Protein AF-A0A7K1LMV4-F1 (afdb_monomer_lite)

Sequence (66 aa):
MKKKTLLFFTLTLITGLIGFTGLSFSGIEVIRVMFLIFADLVVVSLMAKLFFPDKPKVKYQPVDRD

Structure (mmCIF, N/CA/C/O backbone):
data_AF-A0A7K1LMV4-F1
#
_entry.id   AF-A0A7K1LMV4-F1
#
loop_
_atom_site.group_PDB
_atom_site.id
_atom_site.type_symbol
_atom_site.label_atom_id
_atom_site.label_alt_id
_atom_site.label_comp_id
_atom_site.label_asym_id
_atom_site.label_entity_id
_atom_site.label_seq_id
_atom_site.pdbx_PDB_ins_code
_atom_site.Cartn_x
_atom_site.Cartn_y
_atom_site.Cartn_z
_atom_site.occupancy
_atom_site.B_iso_or_equiv
_atom_site.auth_seq_id
_atom_site.auth_comp_id
_atom_site.auth_asym_id
_atom_site.auth_atom_id
_atom_site.pdbx_PDB_model_num
ATOM 1 N N . MET A 1 1 ? -2.277 11.229 14.055 1.00 56.72 1 MET A N 1
ATOM 2 C CA . MET A 1 1 ? -1.720 10.279 13.059 1.00 56.72 1 MET A CA 1
ATOM 3 C C . MET A 1 1 ? -2.563 10.149 11.785 1.00 56.72 1 MET A C 1
ATOM 5 O O . MET A 1 1 ? -1.982 10.174 10.711 1.00 56.72 1 MET A O 1
ATOM 9 N N . LYS A 1 2 ? -3.906 10.128 11.864 1.00 60.72 2 LYS A N 1
ATOM 10 C CA . LYS A 1 2 ? -4.824 9.924 10.717 1.00 60.72 2 LYS A CA 1
ATOM 11 C C . LYS A 1 2 ? -4.561 10.791 9.464 1.00 60.72 2 LYS A C 1
ATOM 13 O O . LYS A 1 2 ? -4.638 10.280 8.355 1.00 60.72 2 LYS A O 1
ATOM 18 N N . LYS A 1 3 ? -4.198 12.075 9.625 1.00 68.75 3 LYS A N 1
ATOM 19 C CA . LYS A 1 3 ? -3.908 12.986 8.493 1.00 68.75 3 LYS A CA 1
ATOM 20 C C . LYS A 1 3 ? -2.673 12.570 7.679 1.00 68.75 3 LYS A C 1
ATOM 22 O O . LYS A 1 3 ? -2.695 12.658 6.461 1.00 68.75 3 LYS A O 1
ATOM 27 N N . LYS A 1 4 ? -1.614 12.085 8.342 1.00 76.62 4 LYS A N 1
ATOM 28 C CA . LYS A 1 4 ? -0.407 11.584 7.662 1.00 76.62 4 LYS A CA 1
ATOM 29 C C . LYS A 1 4 ? -0.685 10.236 6.995 1.00 76.62 4 LYS A C 1
ATOM 31 O O . LYS A 1 4 ? -0.266 10.035 5.867 1.00 76.62 4 LYS A O 1
ATOM 36 N N . THR A 1 5 ? -1.449 9.357 7.651 1.00 81.75 5 THR A N 1
ATOM 37 C CA . THR A 1 5 ? -1.855 8.056 7.092 1.00 81.75 5 THR A CA 1
ATOM 38 C C . THR A 1 5 ? -2.589 8.201 5.758 1.00 81.75 5 THR A C 1
ATOM 40 O O . THR A 1 5 ? -2.258 7.489 4.820 1.00 81.75 5 THR A O 1
ATOM 43 N N . LEU A 1 6 ? -3.525 9.153 5.646 1.00 83.75 6 LEU A N 1
ATOM 44 C CA . LEU A 1 6 ? -4.219 9.430 4.382 1.00 83.75 6 LEU A CA 1
ATOM 45 C C . LEU A 1 6 ? -3.259 9.887 3.276 1.00 83.75 6 LEU A C 1
ATOM 47 O O . LEU A 1 6 ? -3.350 9.390 2.162 1.00 83.75 6 LEU A O 1
ATOM 51 N N . LEU A 1 7 ? -2.308 10.775 3.588 1.00 87.00 7 LEU A N 1
ATOM 52 C CA . LEU A 1 7 ? -1.309 11.226 2.613 1.00 87.00 7 LEU A CA 1
ATOM 53 C C . LEU A 1 7 ? -0.431 10.071 2.115 1.00 87.00 7 LEU A C 1
ATOM 55 O O . LEU A 1 7 ? -0.247 9.926 0.911 1.00 87.00 7 LEU A O 1
ATOM 59 N N . PHE A 1 8 ? 0.067 9.225 3.022 1.00 86.38 8 PHE A N 1
ATOM 60 C CA . PHE A 1 8 ? 0.860 8.049 2.649 1.00 86.38 8 PHE A CA 1
ATOM 61 C C . PHE A 1 8 ? 0.053 7.035 1.837 1.00 86.38 8 PHE A C 1
ATOM 63 O O . PHE A 1 8 ? 0.589 6.451 0.897 1.00 86.38 8 PHE A O 1
ATOM 70 N N . PHE A 1 9 ? -1.231 6.860 2.153 1.00 86.69 9 PHE A N 1
ATOM 71 C CA . PHE A 1 9 ? -2.118 5.981 1.398 1.00 86.69 9 PHE A CA 1
ATOM 72 C C . PHE A 1 9 ? -2.302 6.482 -0.038 1.00 86.69 9 PHE A C 1
ATOM 74 O O . PHE A 1 9 ? -2.062 5.733 -0.981 1.00 86.69 9 PHE A O 1
ATOM 81 N N . THR A 1 10 ? -2.623 7.766 -0.218 1.00 89.88 10 THR A N 1
ATOM 82 C CA . THR A 1 10 ? -2.768 8.373 -1.549 1.00 89.88 10 THR A CA 1
ATOM 83 C C . THR A 1 10 ? -1.468 8.303 -2.352 1.00 89.88 10 THR A C 1
ATOM 85 O O . THR A 1 10 ? -1.491 7.934 -3.524 1.00 89.88 10 THR A O 1
ATOM 88 N N . LEU A 1 11 ? -0.323 8.601 -1.727 1.00 89.94 11 LEU A N 1
ATOM 89 C CA . LEU A 1 11 ? 0.984 8.542 -2.388 1.00 89.94 11 LEU A CA 1
ATOM 90 C C . LEU A 1 11 ? 1.320 7.119 -2.859 1.00 89.94 11 LEU A C 1
ATOM 92 O O . LEU A 1 11 ? 1.788 6.927 -3.980 1.00 89.94 11 LEU A O 1
ATOM 96 N N . THR A 1 12 ? 1.037 6.123 -2.017 1.00 88.06 12 THR A N 1
ATOM 97 C CA . THR A 1 12 ? 1.205 4.698 -2.336 1.00 88.06 12 THR A CA 1
ATOM 98 C C . THR A 1 12 ? 0.330 4.287 -3.518 1.00 88.06 12 THR A C 1
ATOM 100 O O . THR A 1 12 ? 0.796 3.576 -4.403 1.00 88.06 12 THR A O 1
ATOM 103 N N . LEU A 1 13 ? -0.910 4.777 -3.576 1.00 88.81 13 LEU A N 1
ATOM 104 C CA . LEU A 1 13 ? -1.857 4.467 -4.648 1.00 88.81 13 LEU A CA 1
ATOM 105 C C . LEU A 1 13 ? -1.391 5.037 -5.997 1.00 88.81 13 LEU A C 1
ATOM 107 O O . LEU A 1 13 ? -1.380 4.323 -6.997 1.00 88.81 13 LEU A O 1
ATOM 111 N N . ILE A 1 14 ? -0.919 6.289 -6.008 1.00 90.25 14 ILE A N 1
ATOM 112 C CA . ILE A 1 14 ? -0.3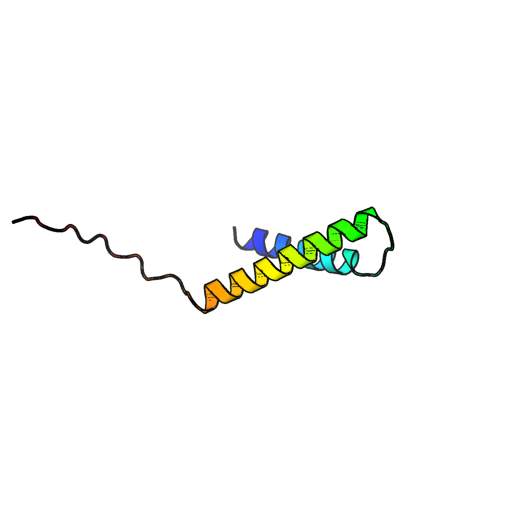44 6.935 -7.201 1.00 90.25 14 ILE A CA 1
ATOM 113 C C . ILE A 1 14 ? 0.929 6.208 -7.649 1.00 90.25 14 ILE A C 1
ATOM 115 O O . ILE A 1 14 ? 1.093 5.909 -8.829 1.00 90.25 14 ILE A O 1
ATOM 119 N N . THR A 1 15 ? 1.814 5.889 -6.703 1.00 86.06 15 THR A N 1
ATOM 120 C CA . THR A 1 15 ? 3.085 5.206 -6.984 1.00 86.06 15 THR A CA 1
ATOM 121 C C . THR A 1 15 ? 2.851 3.802 -7.533 1.00 86.06 15 THR A C 1
ATOM 123 O O . THR A 1 15 ? 3.515 3.406 -8.485 1.00 86.06 15 THR A O 1
ATOM 126 N N . GLY A 1 16 ? 1.875 3.071 -6.987 1.00 83.75 16 GLY A N 1
ATOM 127 C CA . GLY A 1 16 ? 1.428 1.791 -7.524 1.00 83.75 16 GLY A CA 1
ATOM 128 C C . GLY A 1 16 ? 0.912 1.931 -8.952 1.00 83.75 16 GLY A C 1
ATOM 129 O O . GLY A 1 16 ? 1.386 1.223 -9.834 1.00 83.75 16 GLY A O 1
ATOM 130 N N . LEU A 1 17 ? 0.018 2.892 -9.214 1.00 85.62 17 LEU A N 1
ATOM 131 C CA . LEU A 1 17 ? -0.510 3.123 -10.563 1.00 85.62 17 LEU A CA 1
ATOM 132 C C . LEU A 1 17 ? 0.611 3.378 -11.578 1.00 85.62 17 LEU A C 1
ATOM 134 O O . LEU A 1 17 ? 0.661 2.699 -12.599 1.00 85.62 17 LEU A O 1
ATOM 138 N N . ILE A 1 18 ? 1.531 4.298 -11.269 1.00 84.38 18 ILE A N 1
ATOM 139 C CA . ILE A 1 18 ? 2.694 4.620 -12.116 1.00 84.38 18 ILE A CA 1
ATOM 140 C C . ILE A 1 18 ? 3.616 3.405 -12.258 1.00 84.38 18 ILE A C 1
ATOM 142 O O . ILE A 1 18 ? 4.119 3.121 -13.341 1.00 84.38 18 ILE A O 1
ATOM 146 N N . GLY A 1 19 ? 3.811 2.649 -11.179 1.00 78.38 19 GLY A N 1
ATOM 147 C CA . GLY A 1 19 ? 4.557 1.400 -11.206 1.00 78.38 19 GLY A CA 1
ATOM 148 C C . GLY A 1 19 ? 3.978 0.422 -12.224 1.00 78.38 19 GLY A C 1
ATOM 149 O O . GLY A 1 19 ? 4.754 -0.222 -12.924 1.00 78.38 19 GLY A O 1
ATOM 150 N N . PHE A 1 20 ? 2.649 0.359 -12.363 1.00 77.75 20 PHE A N 1
ATOM 151 C CA . PHE A 1 20 ? 1.913 -0.536 -13.264 1.00 77.75 20 PHE A CA 1
ATOM 152 C C . PHE A 1 20 ? 1.699 -0.011 -14.697 1.00 77.75 20 PHE A C 1
ATOM 154 O O . PHE A 1 20 ? 1.345 -0.818 -15.555 1.00 77.75 20 PHE A O 1
ATOM 161 N N . THR A 1 21 ? 1.975 1.262 -15.020 1.00 80.25 21 THR A N 1
ATOM 162 C CA . THR A 1 21 ? 1.750 1.843 -16.369 1.00 80.25 21 THR A CA 1
ATOM 163 C C . THR A 1 21 ? 2.704 1.349 -17.474 1.00 80.25 21 THR A C 1
ATOM 165 O O . THR A 1 21 ? 2.816 1.971 -18.527 1.00 80.25 21 THR A O 1
ATOM 168 N N . GLY A 1 22 ? 3.361 0.200 -17.297 1.00 64.19 22 GLY A N 1
ATOM 169 C CA . GLY A 1 22 ? 4.004 -0.506 -18.409 1.00 64.19 22 GLY A CA 1
ATOM 170 C C . GLY A 1 22 ? 5.471 -0.166 -18.661 1.00 64.19 22 GLY A C 1
ATOM 171 O O . GLY A 1 22 ? 6.010 -0.592 -19.675 1.00 64.19 22 GLY A O 1
ATOM 172 N N . LEU A 1 23 ? 6.157 0.512 -17.734 1.00 69.00 23 LEU A N 1
ATOM 173 C CA . LEU A 1 23 ? 7.621 0.594 -17.775 1.00 69.00 23 LEU A CA 1
ATOM 174 C C . LEU A 1 23 ? 8.202 -0.822 -17.625 1.00 69.00 23 LEU A C 1
ATOM 176 O O . LEU A 1 23 ? 8.115 -1.426 -16.553 1.00 69.00 23 LEU A O 1
ATOM 180 N N . SER A 1 24 ? 8.719 -1.381 -18.715 1.00 6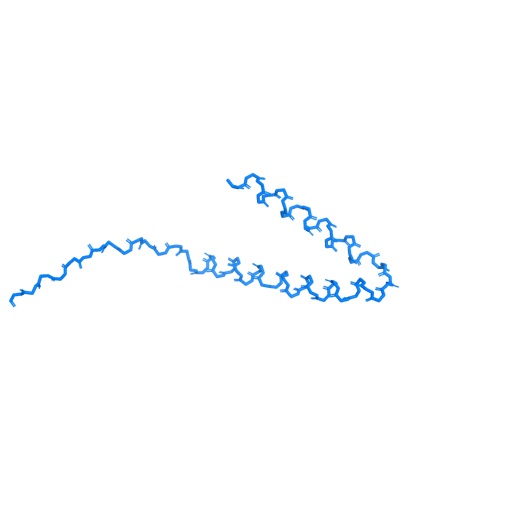6.44 24 SER A N 1
ATOM 181 C CA . SER A 1 24 ? 9.341 -2.705 -18.798 1.00 66.44 24 SER A CA 1
ATOM 182 C C . SER A 1 24 ? 10.812 -2.604 -18.400 1.00 66.44 24 SER A C 1
ATOM 184 O O . SER A 1 24 ? 11.724 -2.695 -19.217 1.00 66.44 24 SER A O 1
ATOM 186 N N . PHE A 1 25 ? 11.039 -2.360 -17.111 1.00 73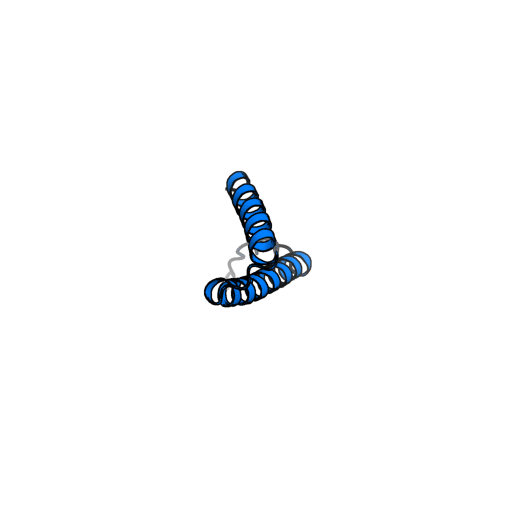.88 25 PHE A N 1
ATOM 187 C CA . PHE A 1 25 ? 12.365 -2.381 -16.504 1.00 73.88 25 PHE A CA 1
ATOM 188 C C . PHE A 1 25 ? 12.418 -3.530 -15.496 1.00 73.88 25 PHE A C 1
ATOM 190 O O . PHE A 1 25 ? 11.528 -3.639 -14.654 1.00 73.88 25 PHE A O 1
ATOM 197 N N . SER A 1 26 ? 13.456 -4.368 -15.547 1.00 70.81 26 SER A N 1
ATOM 198 C CA . SER A 1 26 ? 13.562 -5.569 -14.696 1.00 70.81 26 SER A CA 1
ATOM 199 C C . SER A 1 26 ? 13.459 -5.250 -13.191 1.00 70.81 26 SER A C 1
ATOM 201 O O . SER A 1 26 ? 12.811 -5.972 -12.440 1.00 70.81 26 SER A O 1
ATOM 203 N N . GLY A 1 27 ? 13.986 -4.101 -12.747 1.00 72.62 27 GLY A N 1
ATOM 204 C CA . GLY A 1 27 ? 13.834 -3.649 -11.356 1.00 72.62 27 GLY A CA 1
ATOM 205 C C . GLY A 1 27 ? 12.397 -3.273 -10.957 1.00 72.62 27 GLY A C 1
ATOM 206 O O . GLY A 1 27 ? 12.019 -3.431 -9.801 1.00 72.62 27 GLY A O 1
ATOM 207 N N . ILE A 1 28 ? 11.573 -2.808 -11.901 1.00 80.31 28 ILE A N 1
ATOM 208 C CA . ILE A 1 28 ? 10.173 -2.419 -11.651 1.00 80.31 28 ILE A CA 1
ATOM 209 C C . ILE A 1 28 ? 9.278 -3.658 -11.529 1.00 80.31 28 ILE A C 1
ATOM 211 O O . ILE A 1 28 ? 8.289 -3.634 -10.798 1.00 80.31 28 ILE A O 1
ATOM 215 N N . GLU A 1 29 ? 9.637 -4.754 -12.195 1.00 82.31 29 GLU A N 1
ATOM 216 C CA . GLU A 1 29 ? 8.886 -6.009 -12.154 1.00 82.31 29 GLU A CA 1
ATOM 217 C C . GLU A 1 29 ? 8.814 -6.591 -10.736 1.00 82.31 29 GLU A C 1
ATOM 219 O O . GLU A 1 29 ? 7.726 -6.883 -10.240 1.00 82.31 29 GLU A O 1
ATOM 224 N N . VAL A 1 30 ? 9.945 -6.637 -10.027 1.00 84.25 30 VAL A N 1
ATOM 225 C CA . VAL A 1 30 ? 10.001 -7.096 -8.627 1.00 84.25 30 VAL A CA 1
ATOM 226 C C . VAL A 1 30 ? 9.134 -6.218 -7.719 1.00 84.25 30 VAL A C 1
ATOM 228 O O . VAL A 1 30 ? 8.391 -6.720 -6.872 1.00 84.25 30 VAL A O 1
ATOM 231 N N . ILE A 1 31 ? 9.178 -4.899 -7.925 1.00 84.56 31 ILE A N 1
ATOM 232 C CA . ILE A 1 31 ? 8.400 -3.935 -7.139 1.00 84.56 31 ILE A CA 1
ATOM 233 C C . ILE A 1 31 ? 6.897 -4.118 -7.384 1.00 84.56 31 ILE A C 1
ATOM 235 O O . ILE A 1 31 ? 6.123 -4.045 -6.430 1.00 84.56 31 ILE A O 1
ATOM 239 N N . ARG A 1 32 ? 6.466 -4.411 -8.621 1.00 84.62 32 ARG A N 1
ATOM 240 C CA . ARG A 1 32 ? 5.055 -4.722 -8.927 1.00 84.62 32 ARG A CA 1
ATOM 241 C C . ARG A 1 32 ? 4.571 -5.963 -8.193 1.00 84.62 32 ARG A C 1
ATOM 243 O O . ARG A 1 32 ? 3.477 -5.936 -7.633 1.00 84.62 32 ARG A O 1
ATOM 250 N N . VAL A 1 33 ? 5.376 -7.027 -8.179 1.00 88.38 33 VAL A N 1
ATOM 251 C CA . VAL A 1 33 ? 5.027 -8.273 -7.481 1.00 88.38 33 VAL A CA 1
ATOM 252 C C . VAL A 1 33 ? 4.906 -8.023 -5.979 1.00 88.38 33 VAL A C 1
ATOM 254 O O . VAL A 1 33 ? 3.893 -8.381 -5.380 1.00 88.38 33 VAL A O 1
ATOM 257 N N . MET A 1 34 ? 5.879 -7.333 -5.374 1.00 87.69 34 MET A N 1
ATOM 258 C CA . MET A 1 34 ? 5.788 -6.942 -3.963 1.00 87.69 34 MET A CA 1
ATOM 259 C C . MET A 1 34 ? 4.554 -6.078 -3.687 1.00 87.69 34 MET A C 1
ATOM 261 O O . MET A 1 34 ? 3.843 -6.326 -2.715 1.00 87.69 34 MET A O 1
ATOM 265 N N . PHE A 1 35 ? 4.271 -5.086 -4.536 1.00 88.94 35 PHE A N 1
ATOM 266 C CA . PHE A 1 35 ? 3.113 -4.207 -4.373 1.00 88.94 35 PHE A CA 1
ATOM 267 C C . PHE A 1 35 ? 1.791 -4.982 -4.403 1.00 88.94 35 PHE A C 1
ATOM 269 O O . PHE A 1 35 ? 0.918 -4.707 -3.585 1.00 88.94 35 PHE A O 1
ATOM 276 N N . LEU A 1 36 ? 1.654 -5.974 -5.289 1.00 89.00 36 LEU A N 1
ATOM 277 C CA . LEU A 1 36 ? 0.474 -6.842 -5.352 1.00 89.00 36 LEU A CA 1
ATOM 278 C C . LEU A 1 36 ? 0.268 -7.644 -4.065 1.00 89.00 36 LEU A C 1
ATOM 280 O O . LEU A 1 36 ? -0.846 -7.679 -3.550 1.00 89.00 36 LEU A O 1
ATOM 284 N N . ILE A 1 37 ? 1.334 -8.228 -3.513 1.00 92.44 37 ILE A N 1
ATOM 285 C CA . ILE A 1 37 ? 1.264 -8.958 -2.238 1.00 92.44 37 ILE A CA 1
ATOM 286 C C . ILE A 1 37 ? 0.820 -8.012 -1.117 1.00 92.44 37 ILE A C 1
ATOM 288 O O . ILE A 1 37 ? -0.071 -8.338 -0.337 1.00 92.44 37 ILE A O 1
ATOM 292 N N . PHE A 1 3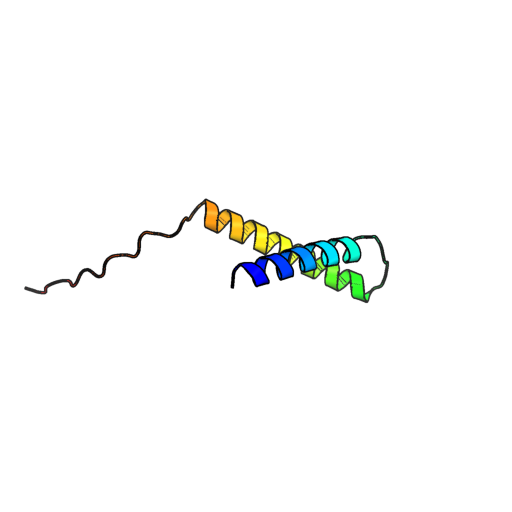8 ? 1.395 -6.809 -1.046 1.00 90.44 38 PHE A N 1
ATOM 293 C CA . PHE A 1 38 ? 0.983 -5.821 -0.048 1.00 90.44 38 PHE A CA 1
ATOM 294 C C . PHE A 1 38 ? -0.465 -5.361 -0.233 1.00 90.44 38 PHE A C 1
ATOM 296 O O . PHE A 1 38 ? -1.173 -5.194 0.760 1.00 90.44 38 PHE A O 1
ATOM 303 N N . ALA A 1 39 ? -0.918 -5.169 -1.473 1.00 90.44 39 ALA A N 1
ATOM 304 C CA . ALA A 1 39 ? -2.302 -4.816 -1.763 1.00 90.44 39 ALA A CA 1
ATOM 305 C C . ALA A 1 39 ? -3.268 -5.904 -1.268 1.00 90.44 39 ALA A C 1
ATOM 307 O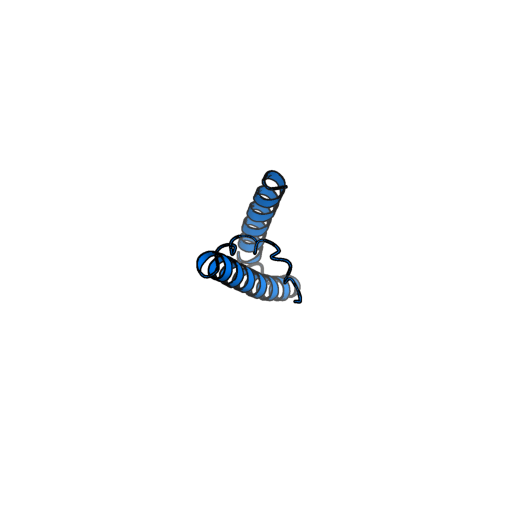 O . ALA A 1 39 ? -4.264 -5.576 -0.621 1.00 90.44 39 ALA A O 1
ATOM 308 N N . ASP A 1 40 ? -2.938 -7.178 -1.483 1.00 93.56 40 ASP A N 1
ATOM 309 C CA . ASP A 1 40 ? -3.719 -8.309 -0.975 1.00 93.56 40 ASP A CA 1
ATOM 310 C C . ASP A 1 40 ? -3.781 -8.319 0.562 1.00 93.56 40 ASP A C 1
ATOM 312 O O . ASP A 1 40 ? -4.865 -8.343 1.148 1.00 93.56 40 ASP A O 1
ATOM 316 N N . LEU A 1 41 ? -2.640 -8.149 1.239 1.00 93.56 41 LEU A N 1
ATOM 317 C CA . LEU A 1 41 ? -2.594 -8.054 2.703 1.00 93.56 41 LEU A CA 1
ATOM 318 C C . LEU A 1 41 ? -3.425 -6.882 3.249 1.00 93.56 41 LEU A C 1
ATOM 320 O O . LEU A 1 41 ? -4.043 -7.001 4.311 1.00 93.56 41 LEU A O 1
ATOM 324 N N . VAL A 1 42 ? -3.466 -5.751 2.537 1.00 90.38 42 VAL A N 1
ATOM 325 C CA . VAL A 1 42 ? -4.327 -4.615 2.898 1.00 90.38 42 VAL A CA 1
ATOM 326 C C . VAL A 1 42 ? -5.799 -5.004 2.787 1.00 90.38 42 VAL A C 1
ATOM 328 O O . VAL A 1 42 ? -6.563 -4.714 3.708 1.00 90.38 42 VAL A O 1
ATOM 331 N N . VAL A 1 43 ? -6.204 -5.687 1.715 1.00 92.31 43 VAL A N 1
ATOM 332 C CA . VAL A 1 43 ? -7.586 -6.163 1.543 1.00 92.31 43 VAL A CA 1
ATOM 333 C C . VAL A 1 43 ? -7.966 -7.147 2.650 1.00 92.31 43 VAL A C 1
ATOM 335 O O . VAL A 1 43 ? -9.005 -6.966 3.289 1.00 92.31 43 VAL A O 1
ATOM 338 N N . VAL A 1 44 ? -7.110 -8.129 2.945 1.00 93.56 44 VAL A N 1
ATOM 339 C CA . VAL A 1 44 ? -7.330 -9.097 4.033 1.00 93.56 44 VAL A CA 1
ATOM 340 C C . VAL A 1 44 ? -7.429 -8.391 5.386 1.00 93.56 44 VAL A C 1
ATOM 342 O O . VAL A 1 44 ? -8.315 -8.702 6.180 1.00 93.56 44 VAL A O 1
ATOM 345 N N . SER A 1 45 ? -6.581 -7.394 5.645 1.00 89.44 45 SER A N 1
ATOM 346 C CA . SER A 1 45 ? -6.623 -6.591 6.873 1.00 89.44 45 SER A CA 1
ATOM 347 C C . SER A 1 45 ? -7.924 -5.787 7.006 1.00 89.44 45 SER A C 1
ATOM 349 O O . SER A 1 45 ? -8.539 -5.759 8.077 1.00 89.44 45 SER A O 1
ATOM 351 N N . LEU A 1 46 ? -8.399 -5.178 5.913 1.00 89.69 46 LEU A N 1
ATOM 352 C CA . LEU A 1 46 ? -9.683 -4.471 5.887 1.00 89.69 46 LEU A CA 1
ATOM 353 C C . LEU A 1 46 ? -10.860 -5.427 6.106 1.00 89.69 46 LEU A C 1
ATOM 355 O O . LEU A 1 46 ? -11.758 -5.109 6.887 1.00 89.69 46 LEU A O 1
ATOM 359 N N . MET A 1 47 ? -10.833 -6.604 5.476 1.00 90.25 47 MET A N 1
ATOM 360 C CA . MET A 1 47 ? -11.832 -7.653 5.692 1.00 90.25 47 MET A CA 1
ATOM 361 C C . MET A 1 47 ? -11.831 -8.129 7.143 1.00 90.25 47 MET A C 1
ATOM 363 O O . MET A 1 47 ? -12.888 -8.173 7.766 1.00 90.25 47 MET A O 1
ATOM 367 N N . ALA A 1 48 ? -10.662 -8.411 7.719 1.00 89.38 48 ALA A N 1
ATOM 368 C CA . ALA A 1 48 ? -10.537 -8.821 9.113 1.00 89.38 48 ALA A CA 1
ATOM 369 C C . ALA A 1 48 ? -11.117 -7.767 10.062 1.00 89.38 48 ALA A C 1
ATOM 371 O O . ALA A 1 48 ? -11.845 -8.113 10.986 1.00 89.38 48 ALA A O 1
ATOM 372 N N . LYS A 1 49 ? -10.873 -6.479 9.805 1.00 86.31 49 LYS A N 1
ATOM 373 C CA . LYS A 1 49 ? -11.462 -5.393 10.594 1.00 86.31 49 LYS A CA 1
ATOM 374 C C . LYS A 1 49 ? -12.986 -5.299 10.451 1.00 86.31 49 LYS A C 1
ATOM 376 O O . LYS A 1 49 ? -13.658 -4.916 11.406 1.00 86.31 49 LYS A O 1
ATOM 381 N N . LEU A 1 50 ? -13.523 -5.615 9.273 1.00 85.88 50 LEU A N 1
ATOM 382 C CA . LEU A 1 50 ? -14.962 -5.604 9.009 1.00 85.88 50 LEU A CA 1
ATOM 383 C C . LEU A 1 50 ? -15.670 -6.791 9.680 1.00 85.88 50 LEU A C 1
ATOM 385 O O . LEU A 1 50 ? -16.735 -6.607 10.263 1.00 85.88 50 LEU A O 1
ATOM 389 N N . PHE A 1 51 ? -15.070 -7.983 9.638 1.00 86.38 51 PHE A N 1
ATOM 390 C CA . PHE A 1 51 ? -15.626 -9.196 10.250 1.00 86.38 51 PHE A CA 1
ATOM 391 C C . PHE A 1 51 ? -15.363 -9.307 11.758 1.00 86.38 51 PHE A C 1
ATOM 393 O O . PHE A 1 51 ? -16.186 -9.865 12.481 1.00 86.38 51 PHE A O 1
ATOM 400 N N . PHE A 1 52 ? -14.251 -8.758 12.249 1.00 82.69 52 PHE A N 1
ATOM 401 C CA . PHE A 1 52 ? -13.881 -8.722 13.666 1.00 82.69 52 PHE A CA 1
ATOM 402 C C . PHE A 1 52 ? -13.743 -7.271 14.152 1.00 82.69 52 PHE A C 1
ATOM 404 O O . PHE A 1 52 ? -12.632 -6.827 14.461 1.00 82.69 52 PHE A O 1
ATOM 411 N N . PRO A 1 53 ? -14.849 -6.505 14.223 1.00 74.88 53 PRO A N 1
ATOM 412 C CA . PRO A 1 53 ? -14.815 -5.176 14.816 1.00 74.88 53 PRO A CA 1
ATOM 413 C C . PRO A 1 53 ? -14.337 -5.269 16.271 1.00 74.88 53 PRO A C 1
ATOM 415 O O . PRO A 1 53 ? -14.614 -6.257 16.956 1.00 74.88 53 PRO A O 1
ATOM 418 N N . ASP A 1 54 ? -13.583 -4.255 16.714 1.00 70.19 54 ASP A N 1
ATOM 419 C CA . ASP A 1 54 ? -12.936 -4.189 18.029 1.00 70.19 54 ASP A CA 1
ATOM 420 C C . ASP A 1 54 ? -13.837 -4.768 19.129 1.00 70.19 54 ASP A C 1
ATOM 422 O O . ASP A 1 54 ? -14.902 -4.228 19.441 1.00 70.19 54 ASP A O 1
ATOM 426 N N . LYS A 1 55 ? -13.408 -5.892 19.718 1.00 67.94 55 LYS A N 1
ATOM 427 C CA . LYS A 1 55 ? -14.110 -6.492 20.854 1.00 67.94 55 LYS A CA 1
ATOM 428 C C . LYS A 1 55 ? -14.157 -5.441 21.969 1.00 67.94 55 LYS A C 1
ATOM 430 O O . LYS A 1 55 ? -13.123 -4.815 22.231 1.00 67.94 55 LYS A O 1
ATOM 435 N N . PRO A 1 56 ? -15.305 -5.230 22.639 1.00 65.88 56 PRO A N 1
ATOM 436 C CA . PRO A 1 56 ? -15.361 -4.323 23.777 1.00 65.88 56 PRO A CA 1
ATOM 437 C C . PRO A 1 56 ? -14.265 -4.732 24.759 1.00 65.88 56 PRO A C 1
ATOM 439 O O . PRO A 1 56 ? -14.132 -5.918 25.064 1.00 65.88 56 PRO A O 1
ATOM 442 N N . LYS A 1 57 ? -13.438 -3.760 25.179 1.00 64.44 57 LYS A N 1
ATOM 443 C CA . LYS A 1 57 ? -12.338 -3.971 26.130 1.00 64.44 57 LYS A CA 1
ATOM 444 C C . LYS A 1 57 ? -12.862 -4.850 27.257 1.00 64.44 57 LYS A C 1
ATOM 446 O O . LYS A 1 57 ? -13.730 -4.403 28.006 1.00 64.44 57 LYS A O 1
ATOM 451 N N . VAL A 1 58 ? -12.384 -6.092 27.330 1.00 68.69 58 VAL A N 1
ATOM 452 C CA . VAL A 1 58 ? -12.775 -7.021 28.388 1.00 68.69 58 VAL A CA 1
ATOM 453 C C . VAL A 1 58 ? -12.492 -6.319 29.710 1.00 68.69 58 VAL A C 1
ATOM 455 O O . VAL A 1 58 ? -11.352 -5.957 30.005 1.00 68.69 58 VAL A O 1
ATOM 458 N N . LYS A 1 59 ? -13.560 -5.984 30.440 1.00 66.69 59 LYS A N 1
ATOM 459 C CA . LYS A 1 59 ? -13.446 -5.317 31.733 1.00 66.69 59 LYS A CA 1
ATOM 460 C C . LYS A 1 59 ? -12.688 -6.295 32.621 1.00 66.69 59 LYS A C 1
ATOM 462 O O . LYS A 1 59 ? -13.116 -7.436 32.759 1.00 66.69 59 LYS A O 1
ATOM 467 N N . TYR A 1 60 ? -11.542 -5.871 33.142 1.00 73.44 60 TYR A N 1
ATOM 468 C CA . TYR A 1 60 ? -10.762 -6.681 34.066 1.00 73.44 60 TYR A CA 1
ATOM 469 C C . TYR A 1 60 ? -11.672 -7.076 35.232 1.00 73.44 60 TYR A C 1
ATOM 471 O O . TYR A 1 60 ? -12.133 -6.206 35.971 1.00 73.44 60 TYR A O 1
ATOM 479 N N . GLN A 1 61 ? -11.985 -8.366 35.336 1.00 77.06 61 GLN A N 1
ATOM 480 C CA . GLN A 1 61 ? -12.789 -8.910 36.418 1.00 77.06 61 GLN A CA 1
ATOM 481 C C . GLN A 1 61 ? -11.842 -9.684 37.336 1.00 77.06 61 GLN A C 1
ATOM 483 O O . GLN A 1 61 ? -11.384 -10.761 36.947 1.00 77.06 61 GLN A O 1
ATOM 488 N N . PRO A 1 62 ? -11.470 -9.126 38.503 1.00 78.44 62 PRO A N 1
ATOM 489 C CA . PRO A 1 62 ? -10.705 -9.876 39.483 1.00 78.44 62 PRO A CA 1
ATOM 490 C C . PRO A 1 62 ? -11.562 -11.052 39.964 1.00 78.44 62 PRO A C 1
ATOM 492 O O . PRO A 1 62 ? -12.739 -10.884 40.279 1.00 78.44 62 PRO A O 1
ATOM 495 N N . VAL A 1 63 ? -10.980 -12.248 39.947 1.00 79.50 63 VAL A N 1
ATOM 496 C CA . VAL A 1 63 ? -11.600 -13.451 40.503 1.00 79.50 63 VAL A CA 1
ATOM 497 C C . VAL A 1 63 ? -11.271 -13.453 41.988 1.00 79.50 63 VAL A C 1
ATOM 499 O O . VAL A 1 63 ? -10.103 -13.637 42.339 1.00 79.50 63 VAL A O 1
ATOM 502 N N . ASP A 1 64 ? -12.271 -13.207 42.834 1.00 73.81 64 ASP A N 1
ATOM 503 C CA . ASP A 1 64 ? -12.135 -13.443 44.270 1.00 73.81 64 ASP A CA 1
ATOM 504 C C . ASP A 1 64 ? -11.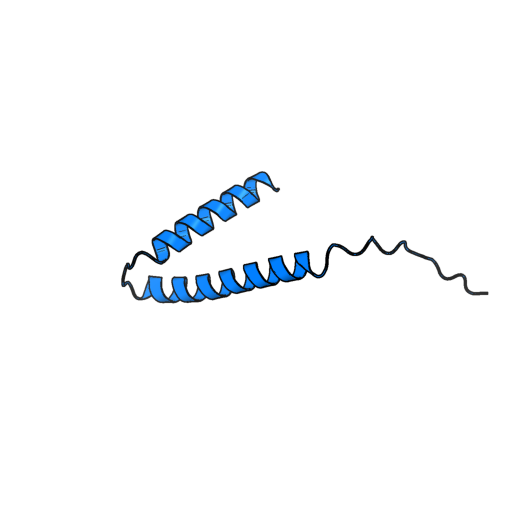977 -14.948 44.495 1.00 73.81 64 ASP A C 1
ATOM 506 O O . ASP A 1 64 ? -12.705 -15.761 43.918 1.00 73.81 64 ASP A O 1
ATOM 510 N N . ARG A 1 65 ? -10.947 -15.315 45.254 1.00 76.25 65 ARG A N 1
ATOM 511 C CA . ARG A 1 65 ? -10.721 -16.689 45.696 1.00 76.25 65 ARG A CA 1
ATOM 512 C C . ARG A 1 65 ? -11.205 -16.764 47.136 1.00 76.25 65 ARG A C 1
ATOM 514 O O . ARG A 1 65 ? -10.531 -16.220 48.007 1.00 76.25 65 ARG A O 1
ATOM 521 N N . ASP A 1 66 ? -12.363 -17.393 47.321 1.00 70.62 66 ASP A N 1
ATOM 522 C CA . ASP A 1 66 ? -12.873 -17.824 48.627 1.00 70.62 66 ASP A CA 1
ATOM 523 C C . ASP A 1 66 ? -11.954 -18.880 49.270 1.00 70.62 66 ASP A C 1
ATOM 525 O O . ASP A 1 66 ? -11.362 -19.698 48.518 1.00 70.62 66 ASP A O 1
#

Foldseek 3Di:
DVVVVVVVVVVLVVVLVVLPPDPPDPVSVVVNVVSVVVVVVVVVVVVCCVVDPDDPDPDDDDDDDD

pLDDT: mean 80.96, std 9.27, range [56.72, 93.56]

Organism: NCBI:txid1028746

Radius of gyration: 20.13 Å; chains: 1; bounding box: 30×31×67 Å

Secondary structure (DSSP, 8-state):
-HHHHHHHHHHHHHHHHHHHS----HHHHHHHHHHHHHHHHHHHHHHHHHHS--------------